Protein AF-A0A815Y1G0-F1 (afdb_monomer_lite)

Radius of gyration: 14.7 Å; chains: 1; bounding box: 26×38×33 Å

Sequence (105 aa):
LGQHDLALQEYNLWYESSLRNSNKLSPSLLEILDDYVQFRRGLTYASLNRHDNAIADYQRIFNKSNRLISSTIADRIFFRQGMSSMALNDAHDALINFNKSISLN

pLDDT: mean 85.94, std 12.32, range [52.69, 98.56]

Foldseek 3Di:
DDPLVVVLVVLVVVLVVCVVVVPPDDPVVNLVSLLVNLQVSLVSCVVVLNLVSSLVSLVVNVVDDDDDDQLVRLLVSLCSNLVSCVSVVNNPSNVVSNVSSVVSD

Secondary structure (DSSP, 8-state):
--HHHHHHHHHHHHHHHHHHT-TTS-HHHHHHHHHHHHHHHHHHHHHTT-HHHHHHHHHHHHT-TT-PPPHHHHHHHHHHHHHHHHHTT-HHHHHHHHHHHHHT-

Structure (mmCIF, N/CA/C/O backbone):
data_AF-A0A815Y1G0-F1
#
_entry.id   AF-A0A815Y1G0-F1
#
loop_
_atom_site.group_PDB
_atom_site.id
_atom_site.type_symbol
_atom_site.label_atom_id
_atom_site.label_alt_id
_atom_site.label_comp_id
_atom_site.label_asym_id
_atom_site.label_entity_id
_atom_site.label_seq_id
_atom_site.pdbx_PDB_ins_code
_atom_site.Cartn_x
_atom_site.Cartn_y
_atom_site.Cartn_z
_atom_site.occupancy
_atom_site.B_iso_or_equiv
_atom_site.auth_seq_id
_atom_site.auth_comp_id
_atom_site.auth_asym_id
_atom_site.auth_atom_id
_atom_site.pdbx_PDB_model_num
ATOM 1 N N . LEU A 1 1 ? -7.102 17.301 14.023 1.00 52.69 1 LEU A N 1
ATOM 2 C CA . LEU A 1 1 ? -6.152 16.680 13.074 1.00 52.69 1 LEU A CA 1
ATOM 3 C C . LEU A 1 1 ? -5.019 16.097 13.898 1.00 52.69 1 LEU A C 1
ATOM 5 O O . LEU A 1 1 ? -4.416 16.848 14.658 1.00 52.69 1 LEU A O 1
ATOM 9 N N . GLY A 1 2 ? -4.818 14.778 13.863 1.00 65.44 2 GLY A N 1
ATOM 10 C CA . GLY A 1 2 ? -3.716 14.145 14.593 1.00 65.44 2 GLY A CA 1
ATOM 11 C C . GLY A 1 2 ? -2.371 14.486 13.945 1.00 65.44 2 GLY A C 1
ATOM 12 O O . GLY A 1 2 ? -2.323 14.788 12.754 1.00 65.44 2 GLY A O 1
ATOM 13 N N . GLN A 1 3 ? -1.269 14.418 14.696 1.00 60.28 3 GLN A N 1
ATOM 14 C CA . GLN A 1 3 ? 0.084 14.694 14.174 1.00 60.28 3 GLN A CA 1
ATOM 15 C C . GLN A 1 3 ? 0.430 13.831 12.941 1.00 60.28 3 GLN A C 1
ATOM 17 O O . GLN A 1 3 ? 1.132 14.276 12.037 1.00 60.28 3 GLN A O 1
ATOM 22 N N . HIS A 1 4 ? -0.131 12.621 12.866 1.00 58.81 4 HIS A N 1
ATOM 23 C CA . HIS A 1 4 ? 0.029 11.696 11.744 1.00 58.81 4 HIS A CA 1
ATOM 24 C C . HIS A 1 4 ? -0.748 12.107 10.476 1.00 58.81 4 HIS A C 1
ATOM 26 O O . HIS A 1 4 ? -0.247 11.905 9.371 1.00 58.81 4 HIS A O 1
ATOM 32 N N . ASP A 1 5 ? -1.925 12.729 10.612 1.00 66.69 5 ASP A N 1
ATOM 33 C CA . ASP A 1 5 ? -2.684 13.262 9.468 1.00 66.69 5 ASP A CA 1
ATOM 34 C C . ASP A 1 5 ? -1.982 14.483 8.862 1.00 66.69 5 ASP A C 1
ATOM 36 O O . ASP A 1 5 ? -1.949 14.648 7.642 1.00 66.69 5 ASP A O 1
ATOM 40 N N . LEU A 1 6 ? -1.389 15.323 9.720 1.00 69.94 6 LEU A N 1
ATOM 41 C CA . LEU A 1 6 ? -0.632 16.500 9.297 1.00 69.94 6 LEU A CA 1
ATOM 42 C C . LEU A 1 6 ? 0.625 16.090 8.522 1.00 69.94 6 LEU A C 1
ATOM 44 O O . LEU A 1 6 ? 0.857 16.589 7.427 1.00 69.94 6 LEU A O 1
ATOM 48 N N . ALA A 1 7 ? 1.374 15.108 9.034 1.00 70.56 7 ALA A N 1
ATOM 49 C CA . ALA A 1 7 ? 2.555 14.569 8.361 1.00 70.56 7 ALA A CA 1
ATOM 50 C C . ALA A 1 7 ? 2.220 13.977 6.981 1.00 70.56 7 ALA A C 1
ATOM 52 O O . ALA A 1 7 ? 2.981 14.136 6.027 1.00 70.56 7 ALA A O 1
ATOM 53 N N . LEU A 1 8 ? 1.061 13.324 6.847 1.00 71.81 8 LEU A N 1
ATOM 54 C CA . LEU A 1 8 ? 0.578 12.816 5.566 1.00 71.81 8 LEU A CA 1
ATOM 55 C C . LEU A 1 8 ? 0.256 13.946 4.581 1.00 71.81 8 LEU A C 1
ATOM 57 O O . LEU A 1 8 ? 0.586 13.862 3.396 1.00 71.81 8 LEU A O 1
ATOM 61 N N . GLN A 1 9 ? -0.399 14.997 5.069 1.00 73.94 9 GLN A N 1
ATOM 62 C CA . GLN A 1 9 ? -0.771 16.156 4.270 1.00 73.94 9 GLN A CA 1
ATOM 63 C C . GLN A 1 9 ? 0.464 16.942 3.817 1.00 73.94 9 GLN A C 1
ATOM 65 O O . GLN A 1 9 ? 0.589 17.244 2.632 1.00 73.94 9 GLN A O 1
ATOM 70 N N . GLU A 1 10 ? 1.402 17.210 4.724 1.00 75.31 10 GLU A N 1
ATOM 71 C CA . GLU A 1 10 ? 2.676 17.867 4.427 1.00 75.31 10 GLU A CA 1
ATOM 72 C C . GLU A 1 10 ? 3.509 17.053 3.434 1.00 75.31 10 GLU A C 1
ATOM 74 O O . GLU A 1 10 ? 4.042 17.615 2.478 1.00 75.31 10 GLU A O 1
ATOM 79 N N . TYR A 1 11 ? 3.558 15.726 3.589 1.00 74.88 11 TYR A N 1
ATOM 80 C CA . TYR A 1 11 ? 4.258 14.844 2.655 1.00 74.88 11 TYR A CA 1
ATOM 81 C C . TYR A 1 11 ? 3.643 14.872 1.249 1.00 74.88 11 TYR A C 1
ATOM 83 O O . TYR A 1 11 ? 4.370 14.986 0.261 1.00 74.88 11 TYR A O 1
ATOM 91 N N . ASN A 1 12 ? 2.311 14.831 1.145 1.00 74.56 12 ASN A N 1
ATOM 92 C CA . ASN A 1 12 ? 1.611 14.940 -0.137 1.00 74.56 12 ASN A CA 1
ATOM 93 C C . ASN A 1 12 ? 1.833 16.309 -0.795 1.00 74.56 12 ASN A C 1
ATOM 95 O O . ASN A 1 12 ? 2.086 16.373 -1.993 1.00 74.56 12 ASN A O 1
ATOM 99 N N . LEU A 1 13 ? 1.780 17.400 -0.026 1.00 76.00 13 LEU A N 1
ATOM 100 C CA . LEU A 1 13 ? 2.036 18.754 -0.529 1.00 76.00 13 LEU A CA 1
ATOM 101 C C . LEU A 1 13 ? 3.488 18.926 -0.990 1.00 76.00 13 LEU A C 1
ATOM 103 O O . LEU A 1 13 ? 3.750 19.510 -2.046 1.00 76.00 13 LEU A O 1
ATOM 107 N N . TRP A 1 14 ? 4.442 18.390 -0.229 1.00 74.69 14 TRP A N 1
ATOM 108 C CA . TRP A 1 14 ? 5.849 18.371 -0.612 1.00 74.69 14 TRP A CA 1
ATOM 109 C C . TRP A 1 14 ? 6.066 17.570 -1.901 1.00 74.69 14 TRP A C 1
ATOM 111 O O . TRP A 1 14 ? 6.780 18.022 -2.793 1.00 74.69 14 TRP A O 1
ATOM 121 N N . TYR A 1 15 ? 5.418 16.416 -2.049 1.00 73.12 15 TYR A N 1
ATOM 122 C CA . TYR A 1 15 ? 5.512 15.620 -3.269 1.00 73.12 15 TYR A CA 1
ATOM 123 C C . TYR A 1 15 ? 4.901 16.331 -4.481 1.00 73.12 15 TYR A C 1
ATOM 125 O O . TYR A 1 15 ? 5.566 16.480 -5.502 1.00 73.12 15 TYR A O 1
ATOM 133 N N . GLU A 1 16 ? 3.677 16.842 -4.354 1.00 70.88 16 GLU A N 1
ATOM 134 C CA . GLU A 1 16 ? 2.984 17.596 -5.406 1.00 70.88 16 GLU A CA 1
ATOM 135 C C . GLU A 1 16 ? 3.780 18.829 -5.853 1.00 70.88 16 GLU A C 1
ATOM 137 O O . GLU A 1 16 ? 3.861 19.135 -7.044 1.00 70.88 16 GLU A O 1
ATOM 142 N N . SER A 1 17 ? 4.405 19.539 -4.912 1.00 69.25 17 SER A N 1
ATOM 143 C CA . SER A 1 17 ? 5.282 20.671 -5.233 1.00 69.25 17 SER A CA 1
ATOM 144 C C . SER A 1 17 ? 6.608 20.229 -5.864 1.00 69.25 17 SER A C 1
ATOM 146 O O . SER A 1 17 ? 7.091 20.885 -6.787 1.00 69.25 17 SER A O 1
ATOM 148 N N . SER A 1 18 ? 7.168 19.093 -5.440 1.00 70.31 18 SER A N 1
ATOM 149 C CA . SER A 1 18 ? 8.379 18.504 -6.032 1.00 70.31 18 SER A CA 1
ATOM 150 C C . SER A 1 18 ? 8.144 18.029 -7.469 1.00 70.31 18 SER A C 1
ATOM 152 O O . SER A 1 18 ? 8.994 18.257 -8.327 1.00 70.31 18 SER A O 1
ATOM 154 N N . LEU A 1 19 ? 6.975 17.442 -7.754 1.00 68.62 19 LEU A N 1
ATOM 155 C CA . LEU A 1 19 ? 6.530 17.097 -9.107 1.00 68.62 19 LEU A CA 1
ATOM 156 C C . LEU A 1 19 ? 6.331 18.337 -9.983 1.00 68.62 19 LEU A C 1
ATOM 158 O O . LEU A 1 19 ? 6.761 18.362 -11.127 1.00 68.62 19 LEU A O 1
ATOM 162 N N . ARG A 1 20 ? 5.718 19.405 -9.465 1.00 65.38 20 ARG A N 1
ATOM 163 C CA . ARG A 1 20 ? 5.543 20.650 -10.242 1.00 65.38 20 ARG A CA 1
ATOM 164 C C . ARG A 1 20 ? 6.864 21.314 -10.621 1.00 65.38 20 ARG A C 1
ATOM 166 O O . ARG A 1 20 ? 6.920 22.001 -11.633 1.00 65.38 20 ARG A O 1
ATOM 173 N N . ASN A 1 21 ? 7.912 21.082 -9.833 1.00 63.69 21 ASN A N 1
ATOM 174 C CA . ASN A 1 21 ? 9.268 21.563 -10.089 1.00 63.69 21 ASN A CA 1
ATOM 175 C C . ASN A 1 21 ? 10.142 20.533 -10.841 1.00 63.69 21 ASN A C 1
ATOM 177 O O . ASN A 1 21 ? 11.345 20.754 -11.014 1.00 63.69 21 ASN A O 1
ATOM 181 N N . SER A 1 22 ? 9.576 19.400 -11.280 1.00 66.62 22 SER A N 1
ATOM 182 C CA . SER A 1 22 ? 10.315 18.251 -11.821 1.00 66.62 22 SER A CA 1
ATOM 183 C C . SER A 1 22 ? 10.763 18.396 -13.275 1.00 66.62 22 SER A C 1
ATOM 185 O O . SER A 1 22 ? 11.060 17.396 -13.925 1.00 66.62 22 SER A O 1
ATOM 187 N N . ASN A 1 23 ? 10.885 19.618 -13.793 1.00 61.75 23 ASN A N 1
ATOM 188 C CA . ASN A 1 23 ? 11.273 19.956 -15.170 1.00 61.75 23 ASN A CA 1
ATOM 189 C C . ASN A 1 23 ? 12.643 19.358 -15.579 1.00 61.75 23 ASN A C 1
ATOM 191 O O . ASN A 1 23 ? 13.065 19.492 -16.724 1.00 61.75 23 ASN A O 1
ATOM 195 N N . LYS A 1 24 ? 13.364 18.754 -14.623 1.00 71.12 24 LYS A N 1
ATOM 196 C CA . LYS A 1 24 ? 14.692 18.143 -14.747 1.00 71.12 24 LYS A CA 1
ATOM 197 C C . LYS A 1 24 ? 14.705 16.611 -14.593 1.00 71.12 24 LYS A C 1
ATOM 199 O O . LYS A 1 24 ? 15.770 16.024 -14.757 1.00 71.12 24 LYS A O 1
ATOM 204 N N . LEU A 1 25 ? 13.592 15.959 -14.239 1.00 75.94 25 LEU A N 1
ATOM 205 C CA . LEU A 1 25 ? 13.546 14.501 -14.051 1.00 75.94 25 LEU A CA 1
ATOM 206 C C . LEU A 1 25 ? 13.117 13.802 -15.345 1.00 75.94 25 LEU A C 1
ATOM 208 O O . LEU A 1 25 ? 12.219 14.270 -16.043 1.00 75.94 25 LEU A O 1
ATOM 212 N N . SER A 1 26 ? 13.729 12.658 -15.652 1.00 82.75 26 SER A N 1
ATOM 213 C CA . SER A 1 26 ? 13.241 11.797 -16.731 1.00 82.75 26 SER A CA 1
ATOM 214 C C . SER A 1 26 ? 11.881 11.184 -16.355 1.00 82.75 26 SER A C 1
ATOM 216 O O . SER A 1 26 ? 11.637 10.942 -15.168 1.00 82.75 26 SER A O 1
ATOM 218 N N . PRO A 1 27 ? 11.017 10.847 -17.333 1.00 80.56 27 PRO A N 1
ATOM 219 C CA . PRO A 1 27 ? 9.741 10.175 -17.066 1.00 80.56 27 PRO A CA 1
ATOM 220 C C . PRO A 1 27 ? 9.890 8.905 -16.214 1.00 80.56 27 PRO A C 1
ATOM 222 O O . PRO A 1 27 ? 9.147 8.702 -15.261 1.00 80.56 27 PRO A O 1
ATOM 225 N N . SER A 1 28 ? 10.929 8.108 -16.475 1.00 78.62 28 SER A N 1
ATOM 226 C CA . SER A 1 28 ? 11.237 6.898 -15.703 1.00 78.62 28 SER A CA 1
ATOM 227 C C . SER A 1 28 ? 11.530 7.171 -14.224 1.00 78.62 28 SER A C 1
ATOM 229 O O . SER A 1 28 ? 11.133 6.398 -13.354 1.00 78.62 28 SER A O 1
ATOM 231 N N . LEU A 1 29 ? 12.218 8.273 -13.914 1.00 80.44 29 LEU A N 1
ATOM 232 C CA . LEU A 1 29 ? 12.528 8.649 -12.538 1.00 80.44 29 LEU A CA 1
ATOM 233 C C . LEU A 1 29 ? 11.293 9.215 -11.826 1.00 80.44 29 LEU A C 1
ATOM 235 O O . LEU A 1 29 ? 11.112 8.977 -10.633 1.00 80.44 29 LEU A O 1
ATOM 239 N N . LEU A 1 30 ? 10.428 9.912 -12.567 1.00 79.56 30 LEU A N 1
ATOM 240 C CA . LEU A 1 30 ? 9.141 10.396 -12.074 1.00 79.56 30 LEU A CA 1
ATOM 241 C C . LEU A 1 30 ? 8.237 9.239 -11.634 1.00 79.56 30 LEU A C 1
ATOM 243 O O . LEU A 1 30 ? 7.644 9.292 -10.560 1.00 79.56 30 LEU A O 1
ATOM 247 N N . GLU A 1 31 ? 8.183 8.172 -12.432 1.00 80.12 31 GLU A N 1
ATOM 248 C CA . GLU A 1 31 ? 7.406 6.969 -12.126 1.00 80.12 31 GLU A CA 1
ATOM 249 C C . GLU A 1 31 ? 7.917 6.247 -10.875 1.00 80.12 31 GLU A C 1
ATOM 251 O O . GLU A 1 31 ? 7.117 5.887 -10.011 1.00 80.12 31 GLU A O 1
ATOM 256 N N . ILE A 1 32 ? 9.241 6.085 -10.743 1.00 81.19 32 ILE A N 1
ATOM 257 C CA . ILE A 1 32 ? 9.862 5.490 -9.546 1.00 81.19 32 ILE A CA 1
ATOM 258 C C . ILE A 1 32 ? 9.534 6.319 -8.300 1.00 81.19 32 ILE A C 1
ATOM 260 O O . ILE A 1 32 ? 9.241 5.761 -7.240 1.00 81.19 32 ILE A O 1
ATOM 264 N N . LEU A 1 33 ? 9.581 7.647 -8.420 1.00 82.00 33 LEU A N 1
ATOM 265 C CA . LEU A 1 33 ? 9.256 8.544 -7.319 1.00 82.00 33 LEU A CA 1
ATOM 266 C C . LEU A 1 33 ? 7.772 8.453 -6.935 1.00 82.00 33 LEU A C 1
ATOM 268 O O . LEU A 1 33 ? 7.462 8.425 -5.747 1.00 82.00 33 LEU A O 1
ATOM 272 N N . ASP A 1 34 ? 6.870 8.374 -7.914 1.00 83.06 34 ASP A N 1
ATOM 273 C CA . ASP A 1 34 ? 5.435 8.191 -7.670 1.00 83.06 34 ASP A CA 1
ATOM 274 C C . ASP A 1 34 ? 5.137 6.871 -6.956 1.00 83.06 34 ASP A C 1
ATOM 276 O O . ASP A 1 34 ? 4.430 6.862 -5.953 1.00 83.06 34 ASP A O 1
ATOM 280 N N . ASP A 1 35 ? 5.758 5.766 -7.372 1.00 86.44 35 ASP A N 1
ATOM 281 C CA . ASP A 1 35 ? 5.573 4.472 -6.701 1.00 86.44 35 ASP A CA 1
ATOM 282 C C . ASP A 1 35 ? 6.062 4.500 -5.251 1.00 86.44 35 ASP A C 1
ATOM 284 O O . ASP A 1 35 ? 5.417 3.974 -4.341 1.00 86.44 35 ASP A O 1
ATOM 288 N N . TYR A 1 36 ? 7.197 5.158 -5.016 1.00 85.69 36 TYR A N 1
ATOM 289 C CA . TYR A 1 36 ? 7.730 5.358 -3.676 1.00 85.69 36 TYR A CA 1
ATOM 290 C C . TYR A 1 36 ? 6.785 6.177 -2.794 1.00 85.69 36 TYR A C 1
ATOM 292 O O . TYR A 1 36 ? 6.564 5.823 -1.632 1.00 85.69 36 TYR A O 1
ATOM 300 N N . VAL A 1 37 ? 6.212 7.250 -3.338 1.00 85.38 37 VAL A N 1
ATOM 301 C CA . VAL A 1 37 ? 5.260 8.103 -2.624 1.00 85.38 37 VAL A CA 1
ATOM 302 C C . VAL A 1 37 ? 3.965 7.363 -2.337 1.00 85.38 37 VAL A C 1
ATOM 304 O O . VAL A 1 37 ? 3.508 7.393 -1.197 1.00 85.38 37 VAL A O 1
ATOM 307 N N . GLN A 1 38 ? 3.406 6.647 -3.311 1.00 89.12 38 GLN A N 1
ATOM 308 C CA . GLN A 1 38 ? 2.208 5.827 -3.123 1.00 89.12 38 GLN A CA 1
ATOM 309 C C . GLN A 1 38 ? 2.436 4.768 -2.045 1.00 89.12 38 GLN A C 1
ATOM 311 O O . GLN A 1 38 ? 1.639 4.644 -1.117 1.00 89.12 38 GLN A O 1
ATOM 316 N N . PHE A 1 39 ? 3.575 4.074 -2.079 1.00 91.00 39 PHE A N 1
ATOM 317 C CA . PHE A 1 39 ? 3.911 3.090 -1.054 1.00 91.00 39 PHE A CA 1
ATOM 318 C C . PHE A 1 39 ? 4.003 3.717 0.345 1.00 91.00 39 PHE A C 1
ATOM 320 O O . PHE A 1 39 ? 3.446 3.195 1.313 1.00 91.00 39 PHE A O 1
ATOM 327 N N . ARG A 1 40 ? 4.682 4.863 0.462 1.00 89.62 40 ARG A N 1
ATOM 328 C CA . ARG A 1 40 ? 4.829 5.618 1.716 1.00 89.62 40 ARG A CA 1
ATOM 329 C C . ARG A 1 40 ? 3.494 6.106 2.252 1.00 89.62 40 ARG A C 1
ATOM 331 O O . ARG A 1 40 ? 3.222 5.946 3.438 1.00 89.62 40 ARG A O 1
ATOM 338 N N . ARG A 1 41 ? 2.657 6.647 1.375 1.00 90.00 41 ARG A N 1
ATOM 339 C CA . ARG A 1 41 ? 1.321 7.125 1.711 1.00 90.00 41 ARG A CA 1
ATOM 340 C C . ARG A 1 41 ? 0.434 5.983 2.190 1.00 90.00 41 ARG A C 1
ATOM 342 O O . ARG A 1 41 ? -0.208 6.122 3.228 1.00 90.00 41 ARG A O 1
ATOM 349 N N . GLY A 1 42 ? 0.507 4.828 1.528 1.00 93.19 42 GLY A N 1
ATOM 350 C CA . GLY A 1 42 ? -0.185 3.624 1.962 1.00 93.19 42 GLY A CA 1
ATOM 351 C C . GLY A 1 42 ? 0.237 3.169 3.363 1.00 93.19 42 GLY A C 1
ATOM 352 O O . GLY A 1 42 ? -0.617 2.859 4.189 1.00 93.19 42 GLY A O 1
ATOM 353 N N . LEU A 1 43 ? 1.539 3.205 3.687 1.00 92.81 43 LEU A N 1
ATOM 354 C CA . LEU A 1 43 ? 2.015 2.908 5.050 1.00 92.81 43 LEU A CA 1
ATOM 355 C C . LEU A 1 43 ? 1.438 3.873 6.086 1.00 92.81 43 LEU A C 1
ATOM 357 O O . LEU A 1 43 ? 1.008 3.441 7.155 1.00 92.81 43 LEU A O 1
ATOM 361 N N . THR A 1 44 ? 1.413 5.167 5.771 1.00 89.81 44 THR A N 1
ATOM 362 C CA . THR A 1 44 ? 0.856 6.167 6.681 1.00 89.81 44 THR A CA 1
ATOM 363 C C . THR A 1 44 ? -0.644 5.965 6.867 1.00 89.81 44 THR A C 1
ATOM 365 O O . THR A 1 44 ? -1.114 5.957 8.002 1.00 89.81 44 THR A O 1
ATOM 368 N N . TYR A 1 45 ? -1.396 5.704 5.795 1.00 92.25 45 TYR A N 1
ATOM 369 C CA . TYR A 1 45 ? -2.811 5.354 5.901 1.00 92.25 45 TYR A CA 1
ATOM 370 C C . TYR A 1 45 ? -3.035 4.115 6.771 1.00 92.25 45 TYR A C 1
ATOM 372 O O . TYR A 1 45 ? -3.890 4.153 7.653 1.00 92.25 45 TYR A O 1
ATOM 380 N N . ALA A 1 46 ? -2.231 3.062 6.608 1.00 93.94 46 ALA A N 1
ATOM 381 C CA . ALA A 1 46 ? -2.318 1.875 7.453 1.00 93.94 46 ALA A CA 1
ATOM 382 C C . ALA A 1 46 ? -2.034 2.194 8.934 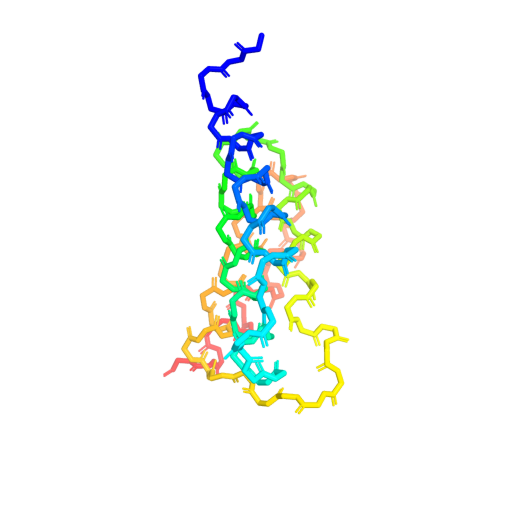1.00 93.94 46 ALA A C 1
ATOM 384 O O . ALA A 1 46 ? -2.757 1.715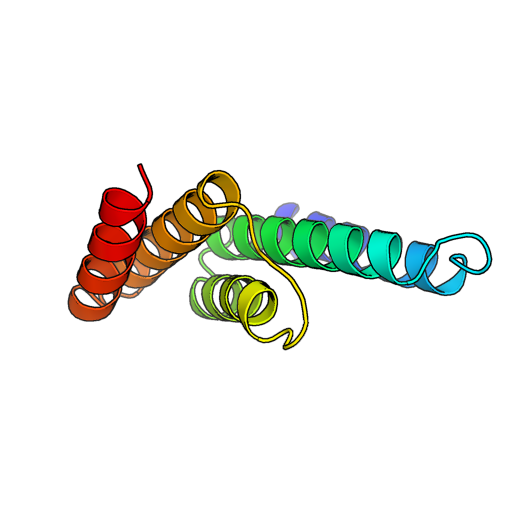 9.800 1.00 93.94 46 ALA A O 1
ATOM 385 N N . SER A 1 47 ? -1.048 3.050 9.240 1.00 92.44 47 SER A N 1
ATOM 386 C CA . SER A 1 47 ? -0.776 3.485 10.626 1.00 92.44 47 SER A CA 1
ATOM 387 C C . SER A 1 47 ? -1.887 4.341 11.243 1.00 92.44 47 SER A C 1
ATOM 389 O O . SER A 1 47 ? -2.021 4.399 12.460 1.00 92.44 47 SER A O 1
ATOM 391 N N . LEU A 1 48 ? -2.697 4.982 10.400 1.00 91.50 48 LEU A N 1
ATOM 392 C CA . LEU A 1 48 ? -3.868 5.768 10.783 1.00 91.50 48 LEU A CA 1
ATOM 393 C C . LEU A 1 48 ? -5.146 4.915 10.869 1.00 91.50 48 LEU A C 1
ATOM 395 O O . LEU A 1 48 ? -6.236 5.470 10.988 1.00 91.50 48 LEU A O 1
ATOM 399 N N . ASN A 1 49 ? -5.037 3.585 10.761 1.00 94.56 49 ASN A N 1
ATOM 400 C CA . ASN A 1 49 ? -6.156 2.643 10.630 1.00 94.56 49 ASN A CA 1
ATOM 401 C C . ASN A 1 49 ? -7.067 2.907 9.412 1.00 94.56 49 ASN A C 1
ATOM 403 O O . ASN A 1 49 ? -8.215 2.472 9.366 1.00 94.56 49 ASN A O 1
ATOM 407 N N . ARG A 1 50 ? -6.565 3.611 8.390 1.00 95.38 50 ARG A N 1
ATOM 408 C CA . ARG A 1 50 ? -7.270 3.898 7.131 1.00 95.38 50 ARG A CA 1
ATOM 409 C C . ARG A 1 50 ? -6.906 2.862 6.069 1.00 95.38 50 ARG A C 1
ATOM 411 O O . ARG A 1 50 ? -6.321 3.183 5.035 1.00 95.38 50 ARG A O 1
ATOM 418 N N . HIS A 1 51 ? -7.211 1.602 6.351 1.00 97.12 51 HIS A N 1
ATOM 419 C CA . HIS A 1 51 ? -6.728 0.463 5.567 1.00 97.12 51 HIS A CA 1
ATOM 420 C C . HIS A 1 51 ? -7.232 0.439 4.117 1.00 97.12 51 HIS A C 1
ATOM 422 O O . HIS A 1 51 ? -6.448 0.116 3.229 1.00 97.12 51 HIS A O 1
ATOM 428 N N . ASP A 1 52 ? -8.460 0.888 3.841 1.00 97.88 52 ASP A N 1
ATOM 429 C CA . ASP A 1 52 ? -8.967 1.001 2.463 1.00 97.88 52 ASP A CA 1
ATOM 430 C C . ASP A 1 52 ? -8.123 1.965 1.618 1.00 97.88 52 ASP A C 1
ATOM 432 O O . ASP A 1 52 ? -7.755 1.676 0.478 1.00 97.88 52 ASP A O 1
ATOM 436 N N . ASN A 1 53 ? -7.752 3.113 2.199 1.00 95.50 53 ASN A N 1
ATOM 437 C CA . ASN A 1 53 ? -6.888 4.086 1.535 1.00 95.50 53 ASN A CA 1
ATOM 438 C C . ASN A 1 53 ? -5.476 3.521 1.319 1.00 95.50 53 ASN A C 1
ATOM 440 O O . ASN A 1 53 ? -4.878 3.764 0.271 1.00 95.50 53 ASN A O 1
ATOM 444 N N . ALA A 1 54 ? -4.968 2.741 2.277 1.00 96.25 54 ALA A N 1
ATOM 445 C CA . ALA A 1 54 ? -3.680 2.071 2.143 1.00 96.25 54 ALA A CA 1
ATOM 446 C C . ALA A 1 54 ? -3.670 1.073 0.979 1.00 96.25 54 ALA A C 1
ATOM 448 O O . ALA A 1 54 ? -2.778 1.120 0.132 1.00 96.25 54 ALA A O 1
ATOM 449 N N . ILE A 1 55 ? -4.687 0.210 0.904 1.00 97.75 55 ILE A N 1
ATOM 450 C CA . ILE A 1 55 ? -4.835 -0.789 -0.160 1.00 97.75 55 ILE A CA 1
ATOM 451 C C . ILE A 1 55 ? -4.931 -0.113 -1.528 1.00 97.75 55 ILE A C 1
ATOM 453 O O . ILE A 1 55 ? -4.230 -0.526 -2.454 1.00 97.75 55 ILE A O 1
ATOM 457 N N . ALA A 1 56 ? -5.733 0.948 -1.645 1.00 95.81 56 ALA A N 1
ATOM 458 C CA . ALA A 1 56 ? -5.880 1.692 -2.892 1.00 95.81 56 ALA A CA 1
ATOM 459 C C . ALA A 1 56 ? -4.543 2.274 -3.384 1.00 95.81 56 ALA A C 1
ATOM 461 O O . ALA A 1 56 ? -4.242 2.207 -4.576 1.00 95.81 56 ALA A O 1
ATOM 462 N N . ASP A 1 57 ? -3.716 2.810 -2.484 1.00 94.56 57 ASP A N 1
ATOM 463 C CA . ASP A 1 57 ? -2.389 3.320 -2.839 1.00 94.56 57 ASP A CA 1
ATOM 464 C C . ASP A 1 57 ? -1.430 2.212 -3.272 1.00 94.56 57 ASP A C 1
ATOM 466 O O . ASP A 1 57 ? -0.716 2.362 -4.261 1.00 94.56 57 ASP A O 1
ATOM 470 N N . TYR A 1 58 ? -1.451 1.072 -2.585 1.00 95.31 58 TYR A N 1
ATOM 471 C CA . TYR A 1 58 ? -0.655 -0.091 -2.966 1.00 95.31 58 TYR A CA 1
ATOM 472 C C . TYR A 1 58 ? -1.031 -0.641 -4.348 1.00 95.31 58 TYR A C 1
ATOM 474 O O . TYR A 1 58 ? -0.150 -0.999 -5.126 1.00 95.31 58 TYR A O 1
ATOM 482 N N . GLN A 1 59 ? -2.324 -0.675 -4.685 1.00 94.69 59 GLN A N 1
ATOM 483 C CA . GLN A 1 59 ? -2.799 -1.153 -5.989 1.00 94.69 59 GLN A CA 1
ATOM 484 C C . GLN A 1 59 ? -2.361 -0.247 -7.146 1.00 94.69 59 GLN A C 1
ATOM 486 O O . GLN A 1 59 ? -2.046 -0.744 -8.227 1.00 94.69 59 GLN A O 1
ATOM 491 N N . ARG A 1 60 ? -2.286 1.074 -6.932 1.00 91.25 60 ARG A N 1
ATOM 492 C CA . ARG A 1 60 ? -1.875 2.034 -7.974 1.00 91.25 60 ARG A CA 1
ATOM 493 C C . ARG A 1 60 ? -0.479 1.761 -8.530 1.00 91.25 60 ARG A C 1
ATOM 495 O O . ARG A 1 60 ? -0.270 1.985 -9.720 1.00 91.25 60 ARG A O 1
ATOM 502 N N . ILE A 1 61 ? 0.422 1.216 -7.713 1.00 91.44 61 ILE A N 1
ATOM 503 C CA . ILE A 1 61 ? 1.790 0.874 -8.122 1.00 91.44 61 ILE A CA 1
ATOM 504 C C . ILE A 1 61 ? 1.774 -0.187 -9.235 1.00 91.44 61 ILE A C 1
ATOM 506 O O . ILE A 1 61 ? 2.560 -0.107 -10.174 1.00 91.44 61 ILE A O 1
ATOM 510 N N . PHE A 1 62 ? 0.846 -1.149 -9.175 1.00 89.81 62 PHE A N 1
ATOM 511 C CA . PHE A 1 62 ? 0.727 -2.232 -10.159 1.00 89.81 62 PHE A CA 1
ATOM 512 C C . PHE A 1 62 ? -0.089 -1.865 -11.404 1.00 89.81 62 PHE A C 1
ATOM 514 O O . PHE A 1 62 ? 0.032 -2.529 -12.429 1.00 89.81 62 PHE A O 1
ATOM 521 N N . ASN A 1 63 ? -0.902 -0.809 -11.350 1.00 86.38 63 ASN A N 1
ATOM 522 C CA . ASN A 1 63 ? -1.793 -0.427 -12.452 1.00 86.38 63 ASN A CA 1
ATOM 523 C C . ASN A 1 63 ? -1.077 0.297 -13.609 1.00 86.38 63 ASN A C 1
ATOM 525 O O . ASN A 1 63 ? -1.722 0.713 -14.572 1.00 86.38 63 ASN A O 1
ATOM 529 N N . LYS A 1 64 ? 0.245 0.473 -13.530 1.00 80.19 64 LYS A N 1
ATOM 530 C CA . LYS A 1 64 ? 1.045 1.158 -14.549 1.00 80.19 64 LYS A CA 1
ATOM 531 C C . LYS A 1 64 ? 1.533 0.154 -15.594 1.00 80.19 64 LYS A C 1
ATOM 533 O O . LYS A 1 64 ? 2.345 -0.719 -15.307 1.00 80.19 64 LYS A O 1
ATOM 538 N N . SER A 1 65 ? 1.051 0.303 -16.825 1.00 57.44 65 SER A N 1
ATOM 539 C CA . SER A 1 65 ? 1.118 -0.692 -17.908 1.00 57.44 65 SER A CA 1
ATOM 540 C C . SER A 1 65 ? 2.513 -1.012 -18.464 1.00 57.44 65 SER A C 1
ATOM 542 O O . SER A 1 65 ? 2.634 -1.955 -19.236 1.00 57.44 65 SER A O 1
ATOM 544 N N . ASN A 1 66 ? 3.559 -0.265 -18.100 1.00 62.66 66 ASN A N 1
ATOM 545 C CA . ASN A 1 66 ? 4.835 -0.283 -18.828 1.00 62.66 66 ASN A CA 1
ATOM 546 C C . ASN A 1 66 ? 6.087 -0.533 -17.971 1.00 62.66 66 ASN A C 1
ATOM 548 O O . ASN A 1 66 ? 7.199 -0.244 -18.418 1.00 62.66 66 ASN A O 1
ATOM 552 N N . ARG A 1 67 ? 5.953 -1.077 -16.754 1.00 73.75 67 ARG A N 1
ATOM 553 C CA . ARG A 1 67 ? 7.101 -1.233 -15.849 1.00 73.75 67 ARG A CA 1
ATOM 554 C C . ARG A 1 67 ? 7.162 -2.598 -15.179 1.00 73.75 67 ARG A C 1
ATOM 556 O O . ARG A 1 67 ? 6.196 -3.065 -14.588 1.00 73.75 67 ARG A O 1
ATOM 563 N N . LEU A 1 68 ? 8.356 -3.190 -15.198 1.00 78.00 68 LEU A N 1
ATOM 564 C CA . LEU A 1 68 ? 8.692 -4.323 -14.343 1.00 78.00 68 LEU A CA 1
ATOM 565 C C . LEU A 1 68 ? 8.884 -3.827 -12.906 1.00 78.00 68 LEU A C 1
ATOM 567 O O . LEU A 1 68 ? 9.780 -3.030 -12.619 1.00 78.00 68 LEU A O 1
ATOM 571 N N 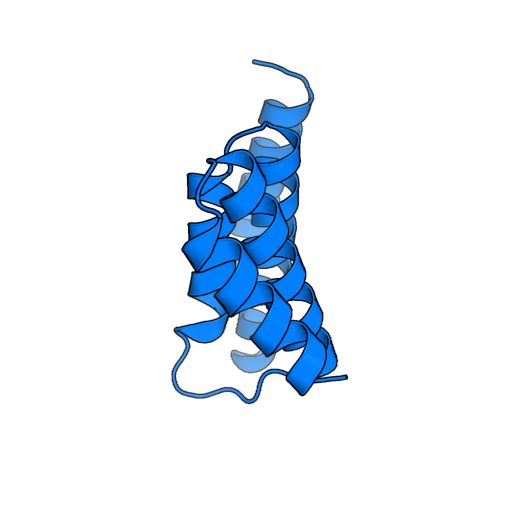. ILE A 1 69 ? 8.045 -4.310 -11.996 1.00 84.94 69 ILE A N 1
ATOM 572 C CA . ILE A 1 69 ? 8.236 -4.128 -10.559 1.00 84.94 69 ILE A CA 1
ATOM 573 C C . ILE A 1 69 ? 9.127 -5.272 -10.081 1.00 84.94 69 ILE A C 1
ATOM 575 O O . ILE A 1 69 ? 8.834 -6.438 -10.331 1.00 84.94 69 ILE A O 1
ATOM 579 N N . SER A 1 70 ? 10.230 -4.938 -9.408 1.00 88.94 70 SER A N 1
ATOM 580 C CA . SER A 1 70 ? 11.106 -5.943 -8.793 1.00 88.94 70 SER A CA 1
ATOM 581 C C . SER A 1 70 ? 10.302 -6.843 -7.851 1.00 88.94 70 SER A C 1
ATOM 583 O O . SER A 1 70 ? 9.477 -6.339 -7.085 1.00 88.94 70 SER A O 1
ATOM 585 N N . SER A 1 71 ? 10.584 -8.148 -7.863 1.00 90.00 71 SER A N 1
ATOM 586 C CA . SER A 1 71 ? 9.947 -9.126 -6.971 1.00 90.00 71 SER A CA 1
ATOM 587 C C . SER A 1 71 ? 10.030 -8.711 -5.502 1.00 90.00 71 SER A C 1
ATOM 589 O O . SER A 1 71 ? 9.034 -8.801 -4.801 1.00 90.00 71 SER A O 1
ATOM 591 N N . THR A 1 72 ? 11.150 -8.129 -5.059 1.00 90.81 72 THR A N 1
ATOM 592 C CA . THR A 1 72 ? 11.325 -7.618 -3.687 1.00 90.81 72 THR A CA 1
ATOM 593 C C . THR A 1 72 ? 10.371 -6.469 -3.345 1.00 90.81 72 THR A C 1
ATOM 595 O O . THR A 1 72 ? 9.918 -6.338 -2.208 1.00 90.81 72 THR A O 1
ATOM 598 N N . ILE A 1 73 ? 10.069 -5.597 -4.312 1.00 90.38 73 ILE A N 1
ATOM 599 C CA . ILE A 1 73 ? 9.106 -4.506 -4.111 1.00 90.38 73 ILE A CA 1
ATOM 600 C C . ILE A 1 73 ? 7.688 -5.078 -4.111 1.00 90.38 73 ILE A C 1
ATOM 602 O O . ILE A 1 73 ? 6.899 -4.742 -3.231 1.00 90.38 73 ILE A O 1
ATOM 606 N N . ALA A 1 74 ? 7.381 -5.949 -5.073 1.00 93.75 74 ALA A N 1
ATOM 607 C CA . ALA A 1 74 ? 6.072 -6.574 -5.195 1.00 93.75 74 ALA A CA 1
ATOM 608 C C . ALA A 1 74 ? 5.715 -7.403 -3.948 1.00 93.75 74 ALA A C 1
ATOM 610 O O . ALA A 1 74 ? 4.624 -7.229 -3.412 1.00 93.75 74 ALA A O 1
ATOM 611 N N . ASP A 1 75 ? 6.654 -8.203 -3.434 1.00 95.81 75 ASP A N 1
ATOM 612 C CA . ASP A 1 75 ? 6.540 -8.944 -2.173 1.00 95.81 75 ASP A CA 1
ATOM 613 C C . ASP A 1 75 ? 6.103 -8.026 -1.024 1.00 95.81 75 ASP A C 1
ATOM 615 O O . ASP A 1 75 ? 5.050 -8.217 -0.410 1.00 95.81 75 ASP A O 1
ATOM 619 N N . ARG A 1 76 ? 6.857 -6.943 -0.800 1.00 95.56 76 ARG A N 1
ATOM 620 C CA . ARG A 1 76 ? 6.563 -5.984 0.266 1.00 95.56 76 ARG A CA 1
ATOM 621 C C . ARG A 1 7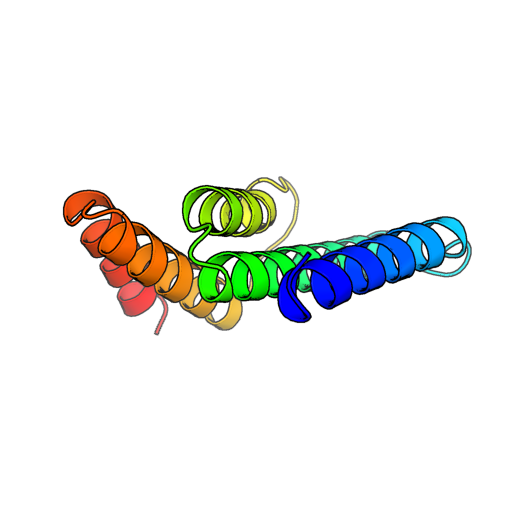6 ? 5.184 -5.343 0.110 1.00 95.56 76 ARG A C 1
ATOM 623 O O . ARG A 1 76 ? 4.520 -5.097 1.117 1.00 95.56 76 ARG A O 1
ATOM 630 N N . ILE A 1 77 ? 4.764 -5.028 -1.115 1.00 96.25 77 ILE A N 1
ATOM 631 C CA . ILE A 1 77 ? 3.445 -4.434 -1.359 1.00 96.25 77 ILE A CA 1
ATOM 632 C C . ILE A 1 77 ? 2.341 -5.446 -1.035 1.00 96.25 77 ILE A C 1
ATOM 634 O O . ILE A 1 77 ? 1.428 -5.109 -0.279 1.00 96.25 77 ILE A O 1
ATOM 638 N N . PHE A 1 78 ? 2.450 -6.684 -1.523 1.00 97.94 78 PHE A N 1
ATOM 639 C CA . PHE A 1 78 ? 1.471 -7.730 -1.230 1.00 97.94 78 PHE A CA 1
ATOM 640 C C . PHE A 1 78 ? 1.388 -8.026 0.269 1.00 97.94 78 PHE A C 1
ATOM 642 O O . PHE A 1 78 ? 0.293 -8.065 0.826 1.00 97.94 78 PHE A O 1
ATOM 649 N N . PHE A 1 79 ? 2.518 -8.111 0.970 1.00 98.19 79 PHE A N 1
ATOM 650 C CA . PHE A 1 79 ? 2.523 -8.280 2.423 1.00 98.19 79 PHE A CA 1
ATOM 651 C C . PHE A 1 79 ? 1.749 -7.161 3.148 1.00 98.19 79 PHE A C 1
ATOM 653 O O . PHE A 1 79 ? 0.935 -7.422 4.038 1.00 98.19 79 PHE A O 1
ATOM 660 N N . ARG A 1 80 ? 1.940 -5.897 2.741 1.00 98.12 80 ARG A N 1
ATOM 661 C CA . ARG A 1 80 ? 1.234 -4.743 3.329 1.00 98.12 80 ARG A CA 1
ATOM 662 C C . ARG A 1 80 ? -0.261 -4.716 2.997 1.00 98.12 80 ARG A C 1
ATOM 664 O O . ARG A 1 80 ? -1.057 -4.315 3.851 1.00 98.12 80 ARG A O 1
ATOM 671 N N . GLN A 1 81 ? -0.648 -5.154 1.800 1.00 98.06 81 GLN A N 1
ATOM 672 C CA . GLN A 1 81 ? -2.054 -5.347 1.434 1.00 98.06 81 GLN A CA 1
ATOM 673 C C . GLN A 1 81 ? -2.698 -6.447 2.278 1.00 98.06 81 GLN A C 1
ATOM 675 O O . GLN A 1 81 ? -3.795 -6.240 2.795 1.00 98.06 81 GLN A O 1
ATOM 680 N N . GLY A 1 82 ? -1.996 -7.563 2.49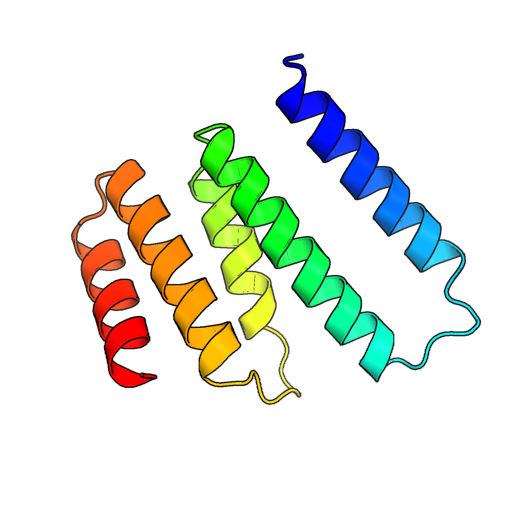6 1.00 98.31 82 GLY A N 1
ATOM 681 C CA . GLY A 1 82 ? -2.472 -8.655 3.342 1.00 98.31 82 GLY A CA 1
ATOM 682 C C . GLY A 1 82 ? -2.711 -8.213 4.786 1.00 98.31 82 GLY A C 1
ATOM 683 O O . GLY A 1 82 ? -3.789 -8.436 5.334 1.00 98.31 82 GLY A O 1
ATOM 684 N N . MET A 1 83 ? -1.760 -7.474 5.369 1.00 98.56 83 MET A N 1
ATOM 685 C CA . MET A 1 83 ? -1.925 -6.866 6.695 1.00 98.56 83 MET A CA 1
ATOM 686 C C . MET A 1 83 ? -3.132 -5.922 6.772 1.00 98.56 83 MET A C 1
ATOM 688 O O . MET A 1 83 ? -3.879 -5.948 7.747 1.00 98.56 83 MET A O 1
ATOM 692 N N . SER A 1 84 ? -3.313 -5.070 5.760 1.00 98.50 84 SER A N 1
ATOM 693 C CA . SER A 1 84 ? -4.421 -4.108 5.735 1.00 98.50 84 SER A CA 1
ATOM 694 C C . SER A 1 84 ? -5.772 -4.809 5.569 1.00 98.50 84 SER A C 1
ATOM 696 O O . SER A 1 84 ? -6.732 -4.427 6.227 1.00 98.50 84 SER A O 1
ATOM 698 N N . SER A 1 85 ? -5.829 -5.876 4.767 1.00 98.56 85 SER A N 1
ATOM 699 C CA . SER A 1 85 ? -7.034 -6.698 4.580 1.00 98.56 85 SER A CA 1
ATOM 700 C C . SER A 1 85 ? -7.408 -7.431 5.872 1.00 98.56 85 SER A C 1
ATOM 702 O O . SER A 1 85 ? -8.564 -7.397 6.283 1.00 98.56 85 SER A O 1
ATOM 704 N N . MET A 1 86 ? -6.424 -7.98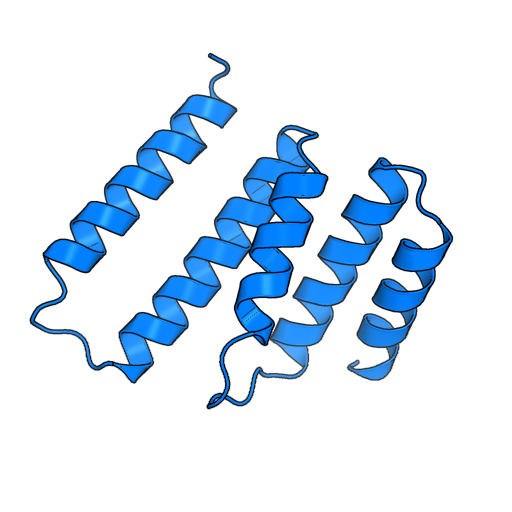6 6.598 1.00 98.31 86 MET A N 1
ATOM 705 C CA . MET A 1 86 ? -6.660 -8.552 7.935 1.00 98.31 86 MET A CA 1
ATOM 706 C C . MET A 1 86 ? -7.252 -7.524 8.901 1.00 98.31 86 MET A C 1
ATOM 708 O O . MET A 1 86 ? -8.179 -7.848 9.637 1.00 98.31 86 MET A O 1
ATOM 712 N N . ALA A 1 87 ? -6.732 -6.294 8.905 1.00 98.19 87 ALA A N 1
ATOM 713 C CA . ALA A 1 87 ? -7.230 -5.232 9.777 1.00 98.19 87 ALA A CA 1
ATOM 714 C C . ALA A 1 87 ? -8.669 -4.795 9.433 1.00 98.19 87 ALA A C 1
ATOM 716 O O . ALA A 1 87 ? -9.385 -4.300 10.301 1.00 98.19 87 ALA A O 1
ATOM 717 N N . LEU A 1 88 ? -9.111 -5.032 8.195 1.00 98.25 88 LEU A N 1
ATOM 718 C CA . LEU A 1 88 ? -10.496 -4.859 7.746 1.00 98.25 88 LEU A CA 1
ATOM 719 C C . LEU A 1 88 ? -11.376 -6.098 7.992 1.00 98.25 88 LEU A C 1
ATOM 721 O O . LEU A 1 88 ? -12.549 -6.092 7.631 1.00 98.25 88 LEU A O 1
ATOM 725 N N . ASN A 1 89 ? -10.843 -7.145 8.630 1.00 98.06 89 ASN A N 1
ATOM 726 C CA . ASN A 1 89 ? -11.471 -8.461 8.791 1.00 98.06 89 ASN A CA 1
ATOM 727 C C . ASN A 1 89 ? -11.756 -9.196 7.468 1.00 98.06 89 ASN A C 1
ATOM 729 O O . ASN A 1 89 ? -12.550 -10.137 7.445 1.00 98.06 89 ASN A O 1
ATOM 733 N N . ASP A 1 90 ? -11.073 -8.829 6.382 1.00 98.31 90 ASP A N 1
ATOM 734 C CA . ASP A 1 90 ? -11.107 -9.574 5.127 1.00 98.31 90 ASP A CA 1
ATOM 735 C C . ASP A 1 90 ? -9.983 -10.617 5.103 1.00 98.31 90 ASP A C 1
ATOM 737 O O . ASP A 1 90 ? -8.883 -10.419 4.575 1.00 98.31 90 ASP A O 1
ATOM 741 N N . ALA A 1 91 ? -10.259 -11.752 5.743 1.00 97.94 91 ALA A N 1
ATOM 742 C CA . ALA A 1 91 ? -9.318 -12.864 5.810 1.00 97.94 91 ALA A CA 1
ATOM 743 C C . ALA A 1 91 ? -9.058 -13.506 4.435 1.00 97.94 91 ALA A C 1
ATOM 745 O O . ALA A 1 91 ? -7.989 -14.083 4.225 1.00 97.94 91 ALA A O 1
ATOM 746 N N . HIS A 1 92 ? -10.012 -13.419 3.503 1.00 98.44 92 HIS A N 1
ATOM 747 C CA . HIS A 1 92 ? -9.873 -14.011 2.176 1.00 98.44 92 HIS A CA 1
ATOM 748 C C . HIS A 1 92 ? -8.846 -13.239 1.347 1.00 98.44 92 HIS A C 1
ATOM 750 O O . HIS A 1 92 ? -7.857 -13.823 0.890 1.00 98.44 92 HIS A O 1
ATOM 756 N N . ASP A 1 93 ? -9.016 -11.920 1.242 1.00 97.94 93 ASP A N 1
ATOM 757 C CA . ASP A 1 93 ? -8.073 -11.060 0.527 1.00 97.94 93 ASP A CA 1
ATOM 758 C C . ASP A 1 93 ? -6.709 -11.017 1.220 1.00 97.94 93 ASP A C 1
ATOM 760 O O . ASP A 1 93 ? -5.666 -10.975 0.555 1.00 97.94 93 ASP A O 1
ATOM 764 N N . ALA A 1 94 ? -6.682 -11.109 2.552 1.00 98.50 94 ALA A N 1
ATOM 765 C CA . ALA A 1 94 ? -5.435 -11.250 3.291 1.00 98.50 94 ALA A CA 1
ATOM 766 C C . ALA A 1 94 ? -4.633 -12.480 2.845 1.00 98.50 94 ALA A C 1
ATOM 768 O O . ALA A 1 94 ? -3.460 -12.354 2.484 1.00 98.50 94 ALA A O 1
ATOM 769 N N . LEU A 1 95 ? -5.269 -13.656 2.822 1.00 98.56 95 LEU A N 1
ATOM 770 C CA . LEU A 1 95 ? -4.633 -14.910 2.416 1.00 98.56 95 LEU A CA 1
ATOM 771 C C . LEU A 1 95 ? -4.132 -14.860 0.972 1.00 98.56 95 LEU A C 1
ATOM 773 O O . LEU A 1 95 ? -3.012 -15.291 0.700 1.00 98.56 95 LEU A O 1
ATOM 777 N N . ILE A 1 96 ? -4.922 -14.299 0.052 1.00 98.44 96 ILE A N 1
ATOM 778 C CA . ILE A 1 96 ? -4.507 -14.125 -1.347 1.00 98.44 96 ILE A CA 1
ATOM 779 C C . ILE A 1 96 ? -3.214 -13.309 -1.424 1.00 98.44 96 ILE A C 1
ATOM 781 O O . ILE A 1 96 ? -2.268 -13.705 -2.109 1.00 98.44 96 ILE A O 1
ATOM 785 N N . ASN A 1 97 ? -3.159 -12.175 -0.728 1.00 98.25 97 ASN A N 1
ATOM 786 C CA . ASN A 1 97 ? -2.002 -11.289 -0.773 1.00 98.25 97 ASN A CA 1
ATOM 787 C C . ASN A 1 97 ? -0.774 -11.897 -0.078 1.00 98.25 97 ASN A C 1
ATOM 789 O O . ASN A 1 97 ? 0.330 -11.810 -0.615 1.00 98.25 97 ASN A O 1
ATOM 793 N N . PHE A 1 98 ? -0.939 -12.591 1.049 1.00 98.44 98 PHE A N 1
ATOM 794 C CA . PHE A 1 98 ? 0.176 -13.302 1.680 1.00 98.44 98 PHE A CA 1
ATOM 795 C C . PHE A 1 98 ? 0.729 -14.424 0.801 1.00 98.44 98 PHE A C 1
ATOM 797 O O . PHE A 1 98 ? 1.944 -14.541 0.669 1.00 98.44 98 PHE A O 1
ATOM 804 N N . ASN A 1 99 ? -0.129 -15.191 0.125 1.00 98.44 99 ASN A N 1
ATOM 805 C CA . ASN A 1 99 ? 0.323 -16.229 -0.804 1.00 98.44 99 ASN A CA 1
ATOM 806 C C . ASN A 1 99 ? 1.116 -15.643 -1.980 1.00 98.44 99 ASN A C 1
ATOM 808 O O . ASN A 1 99 ? 2.147 -16.196 -2.361 1.00 98.44 99 ASN A O 1
ATOM 812 N N . LYS A 1 100 ? 0.681 -14.498 -2.528 1.00 97.38 100 LYS A N 1
ATOM 813 C CA . LYS A 1 100 ? 1.442 -13.778 -3.563 1.00 97.38 100 LYS A CA 1
ATOM 814 C C . LYS A 1 100 ? 2.813 -13.332 -3.050 1.00 97.38 100 LYS A C 1
ATOM 816 O O . LYS A 1 100 ? 3.800 -13.546 -3.743 1.00 97.38 100 LYS A O 1
ATOM 821 N N . SER A 1 101 ? 2.879 -12.760 -1.847 1.00 96.94 101 SER A N 1
ATOM 822 C CA . SER A 1 101 ? 4.138 -12.361 -1.197 1.00 96.94 101 SER A CA 1
ATOM 823 C C . SER A 1 101 ? 5.094 -13.552 -1.044 1.00 96.94 101 SER A C 1
ATOM 825 O O . SER A 1 101 ? 6.213 -13.504 -1.546 1.00 96.94 101 SER A O 1
ATOM 827 N N . ILE A 1 102 ? 4.619 -14.675 -0.495 1.00 96.69 102 ILE A N 1
ATOM 828 C CA . ILE A 1 102 ? 5.418 -15.902 -0.334 1.00 96.69 102 ILE A CA 1
ATOM 829 C C . ILE A 1 102 ? 5.928 -16.429 -1.680 1.00 96.69 102 ILE A C 1
ATOM 831 O O . ILE A 1 102 ? 7.064 -16.872 -1.761 1.00 96.69 102 ILE A O 1
ATOM 835 N N . SER A 1 103 ? 5.122 -16.361 -2.745 1.00 96.75 103 SER A N 1
ATOM 836 C CA . SER A 1 103 ? 5.526 -16.856 -4.071 1.00 96.75 103 SER A CA 1
ATOM 837 C C . SER A 1 103 ? 6.647 -16.052 -4.746 1.00 96.75 103 SER A C 1
ATOM 839 O O . SER A 1 103 ? 7.200 -16.506 -5.745 1.00 96.75 103 SER A O 1
ATOM 841 N N . LEU A 1 104 ? 6.951 -14.851 -4.241 1.00 92.44 104 LEU A N 1
ATOM 842 C CA . LEU A 1 104 ? 7.963 -13.940 -4.787 1.00 92.44 104 LEU A CA 1
ATOM 843 C C . LEU A 1 104 ? 9.296 -13.968 -4.024 1.00 92.44 104 LEU A C 1
ATOM 845 O O . LEU A 1 104 ? 10.234 -13.288 -4.453 1.00 92.44 104 LEU A O 1
ATOM 849 N N . ASN A 1 105 ? 9.351 -14.700 -2.909 1.00 75.38 105 ASN A N 1
ATOM 850 C CA . ASN A 1 105 ? 10.508 -14.845 -2.025 1.00 75.38 105 ASN A CA 1
ATOM 851 C C . ASN A 1 105 ? 11.215 -16.178 -2.299 1.00 75.38 105 ASN A C 1
ATOM 853 O O . ASN A 1 105 ? 12.462 -16.175 -2.383 1.00 75.38 105 ASN A O 1
#

InterPro domains:
  IPR011990 Tetratricopeptide-like helical domain superfamily [G3DSA:1.25.40.10] (1-105)
  IPR011990 Tetratricopeptide-like helical domain superfamily [SSF48452] (2-104)
  IPR019734 Tetratricopeptide repeat [PF13181] (38-60)

Organism: Adineta ricciae (NCBI:txid249248)